Protein AF-A0A150PSI3-F1 (afdb_monomer)

Mean predicted aligned error: 11.6 Å

Foldseek 3Di:
DDDPDDDDDDDDDDPDDDPDLQQDLLRVLLLVLCCVVCVVCNLVVCVVSVNNDVVSVVVNVVVVVVVCVVDVVSVVVSVVSNVVNNVD

Organism: Sorangium cellulosum (NCBI:txid56)

Radius of gyration: 15.69 Å; Cα contacts (8 Å, |Δi|>4): 37; chains: 1; bounding box: 26×37×49 Å

Solvent-accessible surface area (backbone atoms only — not comparable to full-atom values): 5467 Å² total; per-residue (Å²): 142,84,84,86,78,78,84,89,82,84,87,79,85,76,90,73,87,70,98,63,103,64,79,49,67,66,54,51,21,46,50,57,26,50,38,74,76,40,62,89,53,36,63,64,53,28,44,75,72,73,33,60,44,70,66,53,40,51,54,51,51,51,54,48,50,55,50,33,71,74,30,64,68,59,36,51,53,36,50,55,47,26,52,56,57,65,7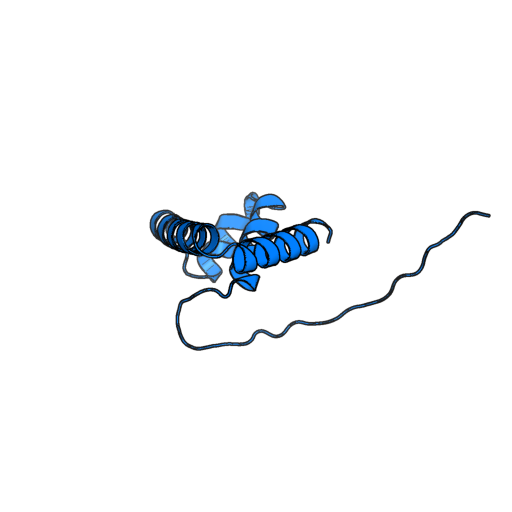6,102

Structure (mmCIF, N/CA/C/O backbone):
data_AF-A0A150PSI3-F1
#
_entry.id   AF-A0A150PSI3-F1
#
loop_
_atom_site.group_PDB
_atom_site.id
_atom_site.type_symbol
_atom_site.label_atom_id
_atom_site.label_alt_id
_atom_site.label_comp_id
_atom_site.label_asym_id
_atom_site.label_entity_id
_atom_site.label_seq_id
_atom_site.pdbx_PDB_ins_code
_atom_site.Cartn_x
_atom_site.Cartn_y
_atom_site.Cartn_z
_atom_site.occupancy
_atom_site.B_iso_or_equiv
_atom_site.auth_seq_id
_atom_site.auth_comp_id
_atom_site.auth_asym_id
_atom_site.auth_atom_id
_atom_site.pdbx_PDB_model_num
ATOM 1 N N . MET A 1 1 ? 7.730 -22.059 38.077 1.00 48.72 1 MET A N 1
ATOM 2 C CA . MET A 1 1 ? 8.337 -20.851 37.479 1.00 48.72 1 MET A CA 1
ATOM 3 C C . MET A 1 1 ? 8.435 -21.058 35.973 1.00 48.72 1 MET A C 1
ATOM 5 O O . MET A 1 1 ? 9.212 -21.921 35.583 1.00 48.72 1 MET A O 1
ATOM 9 N N . PRO A 1 2 ? 7.654 -20.347 35.141 1.00 56.28 2 PRO A N 1
ATOM 10 C CA . PRO A 1 2 ? 8.007 -20.230 33.729 1.00 56.28 2 PRO A CA 1
ATOM 11 C C . PRO A 1 2 ? 8.064 -18.770 33.235 1.00 56.28 2 PRO A C 1
ATOM 13 O O . PRO A 1 2 ? 7.062 -18.069 33.183 1.00 56.28 2 PRO A O 1
ATOM 16 N N . PHE A 1 3 ? 9.290 -18.366 32.895 1.00 49.09 3 PHE A N 1
ATOM 17 C CA . PHE A 1 3 ? 9.737 -17.487 31.801 1.00 49.09 3 PHE A CA 1
ATOM 18 C C . PHE A 1 3 ? 8.911 -16.232 31.441 1.00 49.09 3 PHE A C 1
ATOM 20 O O . PHE A 1 3 ? 8.203 -16.211 30.437 1.00 49.09 3 PHE A O 1
ATOM 27 N N . SER A 1 4 ? 9.143 -15.123 32.155 1.00 58.72 4 SER A N 1
ATOM 28 C CA . SER A 1 4 ? 8.974 -13.782 31.568 1.00 58.72 4 SER A CA 1
ATOM 29 C C . SER A 1 4 ? 10.146 -13.504 30.629 1.00 58.72 4 SER A C 1
ATOM 31 O O . SER A 1 4 ? 11.231 -13.119 31.064 1.00 58.72 4 SER A O 1
ATOM 33 N N . SER A 1 5 ? 9.938 -13.738 29.334 1.00 57.53 5 SER A N 1
ATOM 34 C CA . SER A 1 5 ? 10.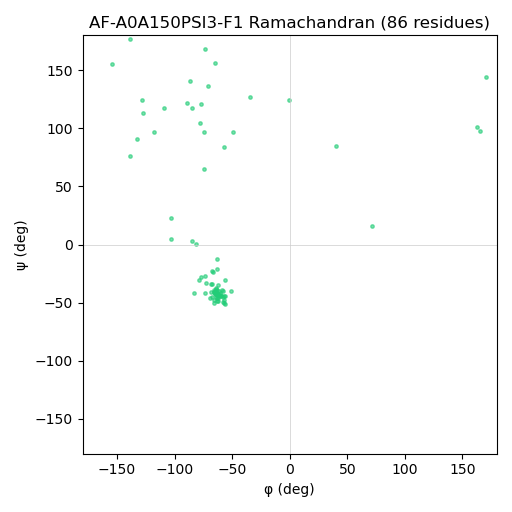908 -13.372 28.305 1.00 57.53 5 SER A CA 1
ATOM 35 C C . SER A 1 5 ? 10.819 -11.872 28.011 1.00 57.53 5 SER A C 1
ATOM 37 O O . SER A 1 5 ? 9.876 -11.398 27.388 1.00 57.53 5 SER A O 1
ATOM 39 N N . SER A 1 6 ? 11.816 -11.166 28.540 1.00 45.56 6 SER A N 1
ATOM 40 C CA . SER A 1 6 ? 12.399 -9.873 28.162 1.00 45.56 6 SER A CA 1
ATOM 41 C C . SER A 1 6 ? 11.822 -9.128 26.941 1.00 45.56 6 SER A C 1
ATOM 43 O O . SER A 1 6 ? 11.892 -9.611 25.812 1.00 45.56 6 SER A O 1
ATOM 45 N N . ALA A 1 7 ? 11.396 -7.880 27.166 1.00 61.62 7 ALA A N 1
ATOM 46 C CA . ALA A 1 7 ? 11.507 -6.792 26.189 1.00 61.62 7 ALA A CA 1
ATOM 47 C C . ALA A 1 7 ? 12.892 -6.140 26.362 1.00 61.62 7 ALA A C 1
ATOM 49 O O . ALA A 1 7 ? 13.324 -5.978 27.507 1.00 61.62 7 ALA A O 1
ATOM 50 N N . PRO A 1 8 ? 13.596 -5.739 25.285 1.00 56.72 8 PRO A N 1
ATOM 51 C CA . PRO A 1 8 ? 13.427 -4.351 24.825 1.00 56.72 8 PRO A CA 1
ATOM 52 C C . PRO A 1 8 ? 13.717 -4.111 23.323 1.00 56.72 8 PRO A C 1
ATOM 54 O O . PRO A 1 8 ? 14.505 -4.830 22.722 1.00 56.72 8 PRO A O 1
ATOM 57 N N . ALA A 1 9 ? 13.121 -3.058 22.740 1.00 36.88 9 ALA A N 1
ATOM 58 C CA . ALA A 1 9 ? 13.775 -2.085 21.836 1.00 36.88 9 ALA A CA 1
ATOM 59 C C . ALA A 1 9 ? 12.741 -1.226 21.070 1.00 36.88 9 ALA A C 1
ATOM 61 O O . ALA A 1 9 ? 12.225 -1.604 20.021 1.00 36.88 9 ALA A O 1
ATOM 62 N N . ALA A 1 10 ? 12.484 -0.019 21.578 1.00 60.50 10 ALA A N 1
ATOM 63 C CA . ALA A 1 10 ? 12.313 1.166 20.724 1.00 60.50 10 ALA A CA 1
ATOM 64 C C . ALA A 1 10 ? 13.712 1.576 20.183 1.00 60.50 10 ALA A C 1
ATOM 66 O O . ALA A 1 10 ? 14.686 1.081 20.758 1.00 60.50 10 ALA A O 1
ATOM 67 N N . PRO A 1 11 ? 13.902 2.475 19.186 1.00 54.88 11 PRO A N 1
ATOM 68 C CA . PRO A 1 11 ? 12.975 3.472 18.625 1.00 54.88 11 PRO A CA 1
ATOM 69 C C . PRO A 1 11 ? 13.035 3.598 17.076 1.00 54.88 11 PRO A C 1
ATOM 71 O O . PRO A 1 11 ? 13.847 2.948 16.432 1.00 54.88 11 PRO A O 1
ATOM 74 N N . ALA A 1 12 ? 12.179 4.442 16.480 1.00 36.84 12 ALA A N 1
ATOM 75 C CA . ALA A 1 12 ? 12.545 5.431 15.443 1.00 36.84 12 ALA A CA 1
ATOM 76 C C . ALA A 1 12 ? 11.300 5.918 14.678 1.00 36.84 12 ALA A C 1
ATOM 78 O O . ALA A 1 12 ? 10.833 5.281 13.738 1.00 36.84 12 ALA A O 1
ATOM 79 N N . ALA A 1 13 ? 10.813 7.107 15.035 1.00 58.78 13 ALA A N 1
ATOM 80 C CA . ALA A 1 13 ? 10.477 8.054 13.980 1.00 58.78 13 ALA A CA 1
ATOM 81 C C . ALA A 1 13 ? 11.813 8.528 13.380 1.00 58.78 13 ALA A C 1
ATOM 83 O O . ALA A 1 13 ? 12.757 8.802 14.126 1.00 58.78 13 ALA A O 1
ATOM 84 N N . PRO A 1 14 ? 11.903 8.616 12.051 1.00 43.62 14 PRO A N 1
ATOM 85 C CA . PRO A 1 14 ? 12.002 9.949 11.499 1.00 43.62 14 PRO A CA 1
ATOM 86 C C . PRO A 1 14 ? 10.958 10.130 10.405 1.00 43.62 14 PRO A C 1
ATOM 88 O O . PRO A 1 14 ? 10.918 9.409 9.409 1.00 43.62 14 PRO A O 1
ATOM 91 N N . SER A 1 15 ? 10.148 11.167 10.580 1.00 43.19 15 SER A N 1
ATOM 92 C CA . SER A 1 15 ? 9.585 11.923 9.474 1.00 43.19 15 SER A CA 1
ATOM 93 C C . SER A 1 15 ? 10.755 12.440 8.632 1.00 43.19 15 SER A C 1
ATOM 95 O O . SER A 1 15 ? 11.245 13.544 8.847 1.00 43.19 15 SER A O 1
ATOM 97 N N . SER A 1 16 ? 11.279 11.622 7.723 1.00 40.28 16 SER A N 1
ATOM 98 C CA . SER A 1 16 ? 12.118 12.112 6.638 1.00 40.28 16 SER A CA 1
ATOM 99 C C . SER A 1 16 ? 11.190 12.728 5.597 1.00 40.28 16 SER A C 1
ATOM 101 O O . SER A 1 16 ? 10.342 12.010 5.066 1.00 40.28 16 SER A O 1
ATOM 103 N N . PRO A 1 17 ? 11.325 14.019 5.262 1.00 61.84 17 PRO A N 1
ATOM 104 C CA . PRO A 1 17 ? 10.799 14.521 4.010 1.00 61.84 17 PRO A CA 1
ATOM 105 C C . PRO A 1 17 ? 11.838 14.264 2.910 1.00 61.84 17 PRO A C 1
ATOM 107 O O . PRO A 1 17 ? 12.930 14.832 2.962 1.00 61.84 17 PRO A O 1
ATOM 110 N N . PRO A 1 18 ? 11.530 13.454 1.887 1.00 41.50 18 PRO A N 1
ATOM 111 C CA . PRO A 1 18 ? 12.157 13.643 0.595 1.00 41.50 18 PRO A CA 1
ATOM 112 C C . PRO A 1 18 ? 11.122 14.175 -0.393 1.00 41.50 18 PRO A C 1
ATOM 114 O O . PRO A 1 18 ? 10.117 13.538 -0.703 1.00 41.50 18 PRO A O 1
ATOM 117 N N . SER A 1 19 ? 11.395 15.383 -0.879 1.00 46.31 19 SER A N 1
ATOM 118 C CA . SER A 1 19 ? 10.777 15.989 -2.052 1.00 46.31 19 SER A CA 1
ATOM 119 C C . SER A 1 19 ? 10.785 15.028 -3.240 1.00 46.31 19 SER A C 1
ATOM 121 O O . SER A 1 19 ? 11.800 14.913 -3.909 1.00 46.31 19 SER A O 1
ATOM 123 N N . VAL A 1 20 ? 9.678 14.324 -3.464 1.00 42.34 20 VAL A N 1
ATOM 124 C CA . VAL A 1 20 ? 8.878 14.171 -4.700 1.00 42.34 20 VAL A CA 1
ATOM 125 C C . VAL A 1 20 ? 7.848 13.056 -4.435 1.00 42.34 20 VAL A C 1
ATOM 127 O O . VAL A 1 20 ? 8.161 12.118 -3.708 1.00 42.34 20 VAL A O 1
ATOM 130 N N . PRO A 1 21 ? 6.614 13.137 -4.964 1.00 48.25 21 PRO A N 1
ATOM 131 C CA . PRO A 1 21 ? 5.444 12.367 -4.515 1.00 48.25 21 PRO A CA 1
ATOM 132 C C . PRO A 1 21 ? 5.485 10.888 -4.950 1.00 48.25 21 PRO A C 1
ATOM 134 O O . PRO A 1 21 ? 4.671 10.424 -5.743 1.00 48.25 21 PRO A O 1
ATOM 137 N N . ALA A 1 22 ? 6.452 10.131 -4.442 1.00 53.31 22 ALA A N 1
ATOM 138 C CA . ALA A 1 22 ? 6.602 8.702 -4.651 1.00 53.31 22 AL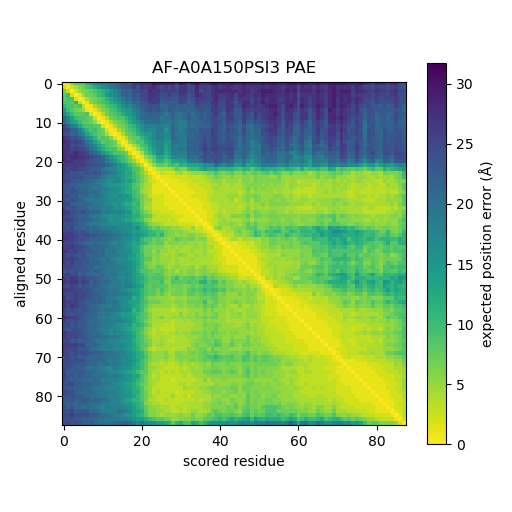A A CA 1
ATOM 139 C C . ALA A 1 22 ? 6.860 8.056 -3.288 1.00 53.31 22 ALA A C 1
ATOM 141 O O . ALA A 1 22 ? 8.001 7.970 -2.846 1.00 53.31 22 ALA A O 1
ATOM 142 N N . LEU A 1 23 ? 5.777 7.647 -2.617 1.00 66.06 23 LEU A N 1
ATOM 143 C CA . LEU A 1 23 ? 5.796 6.845 -1.387 1.00 66.06 23 LEU A CA 1
ATOM 144 C C . LEU A 1 23 ? 6.956 5.848 -1.401 1.00 66.06 23 LEU A C 1
ATOM 146 O O . LEU A 1 23 ? 7.068 5.070 -2.338 1.00 66.06 23 LEU A O 1
ATOM 150 N N . SER A 1 24 ? 7.804 5.827 -0.380 1.00 73.81 24 SER A N 1
ATOM 151 C CA . SER A 1 24 ? 8.856 4.807 -0.288 1.00 73.81 24 SER A CA 1
ATOM 152 C C . SER A 1 24 ? 8.250 3.407 -0.111 1.00 73.81 24 SER A C 1
ATOM 154 O O . SER A 1 24 ? 7.152 3.268 0.426 1.00 73.81 24 SER A O 1
ATOM 156 N N . LEU A 1 25 ? 8.986 2.350 -0.482 1.00 77.06 25 LEU A N 1
ATOM 157 C CA . LEU A 1 25 ? 8.559 0.950 -0.290 1.00 77.06 25 LEU A CA 1
ATOM 158 C C . LEU A 1 25 ? 8.115 0.676 1.161 1.00 77.06 25 LEU A C 1
ATOM 160 O O . LEU A 1 25 ? 7.116 0.001 1.386 1.00 77.06 25 LEU A O 1
ATOM 164 N N . GLU A 1 26 ? 8.832 1.242 2.137 1.00 78.69 26 GLU A N 1
ATOM 165 C CA . GLU A 1 26 ? 8.488 1.168 3.563 1.00 78.69 26 GLU A CA 1
ATOM 166 C C . GLU A 1 26 ? 7.175 1.867 3.908 1.00 78.69 26 GLU A C 1
ATOM 168 O O . GLU A 1 26 ? 6.377 1.317 4.665 1.00 78.69 26 GLU A O 1
ATOM 173 N N . GLN A 1 27 ? 6.913 3.042 3.332 1.00 77.12 27 GLN A N 1
AT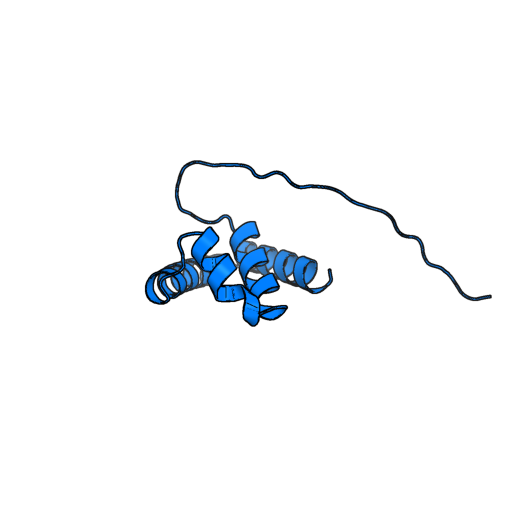OM 174 C CA . GLN A 1 27 ? 5.662 3.769 3.557 1.00 77.12 27 GLN A CA 1
ATOM 175 C C . GLN A 1 27 ? 4.483 3.031 2.926 1.00 77.12 27 GLN A C 1
ATOM 177 O O . GLN A 1 27 ? 3.443 2.903 3.560 1.00 77.12 27 GLN A O 1
ATOM 182 N N . TYR A 1 28 ? 4.656 2.479 1.722 1.00 80.19 28 TYR A N 1
ATOM 183 C CA . TYR A 1 28 ? 3.637 1.648 1.082 1.00 80.19 28 TYR A CA 1
ATOM 184 C C . TYR A 1 28 ? 3.369 0.355 1.876 1.00 80.19 28 TYR A C 1
ATOM 186 O O . TYR A 1 28 ? 2.213 0.003 2.099 1.00 80.19 28 TYR A O 1
ATOM 194 N N . ALA A 1 29 ? 4.410 -0.320 2.380 1.00 82.88 29 ALA A N 1
ATOM 195 C CA . ALA A 1 29 ? 4.255 -1.503 3.234 1.00 82.88 29 ALA A CA 1
ATOM 196 C C . ALA A 1 29 ? 3.527 -1.182 4.551 1.00 82.88 29 ALA A C 1
ATOM 198 O O . ALA A 1 29 ? 2.617 -1.913 4.946 1.00 82.88 29 ALA A O 1
ATOM 199 N N . SER A 1 30 ? 3.905 -0.075 5.198 1.00 77.06 30 SER A N 1
ATOM 200 C CA . SER A 1 30 ? 3.284 0.406 6.437 1.00 77.06 30 SER A CA 1
ATOM 201 C C . SER A 1 30 ? 1.816 0.749 6.206 1.00 77.06 30 SER A C 1
ATOM 203 O O . SER A 1 30 ? 0.959 0.273 6.939 1.00 77.06 30 SER A O 1
ATOM 205 N N . LEU A 1 31 ? 1.518 1.474 5.124 1.00 78.31 31 LEU A N 1
ATOM 206 C CA . LEU A 1 31 ? 0.160 1.814 4.713 1.00 78.31 31 LEU A 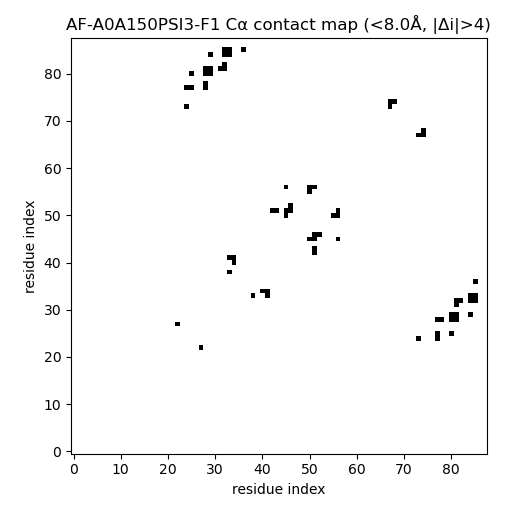CA 1
ATOM 207 C 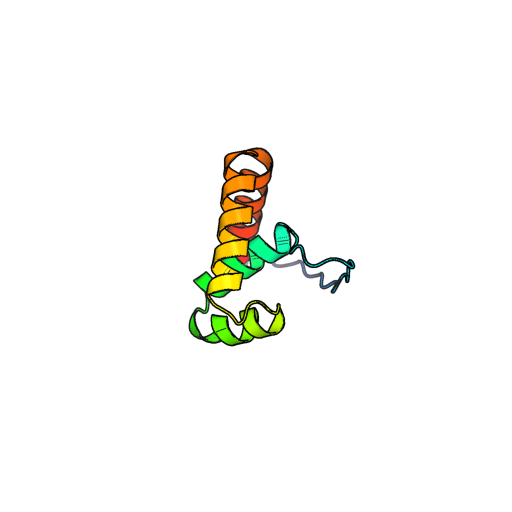C . LEU A 1 31 ? -0.689 0.552 4.517 1.00 78.31 31 LEU A C 1
ATOM 209 O O . LEU A 1 31 ? -1.759 0.440 5.105 1.00 78.31 31 LEU A O 1
ATOM 213 N N . CYS A 1 32 ? -0.205 -0.444 3.766 1.00 80.69 32 CYS A N 1
ATOM 214 C CA . CYS A 1 32 ? -0.908 -1.721 3.602 1.00 80.69 32 CYS A CA 1
ATOM 215 C C . CYS A 1 32 ? -1.161 -2.441 4.936 1.00 80.69 32 CYS A C 1
ATOM 217 O O . CYS A 1 32 ? -2.227 -3.034 5.114 1.00 80.69 32 CYS A O 1
ATOM 219 N N . ALA A 1 33 ? -0.195 -2.424 5.856 1.00 82.19 33 ALA A N 1
ATOM 220 C CA . ALA A 1 33 ? -0.327 -3.071 7.158 1.00 82.19 33 ALA A CA 1
ATOM 221 C C . ALA A 1 33 ? -1.344 -2.350 8.057 1.00 82.19 33 ALA A C 1
ATOM 223 O O . ALA A 1 33 ? -2.232 -3.002 8.605 1.00 82.19 33 ALA A O 1
ATOM 224 N N . GLU A 1 34 ? -1.279 -1.019 8.144 1.00 79.75 34 GLU A N 1
ATOM 225 C CA . GLU A 1 34 ? -2.215 -0.211 8.934 1.00 79.75 34 GLU A CA 1
ATOM 226 C C . GLU A 1 34 ? -3.650 -0.330 8.416 1.00 79.75 34 GLU A C 1
ATOM 228 O O . GLU A 1 34 ? -4.582 -0.478 9.203 1.00 79.75 34 GLU A O 1
ATOM 233 N N . LEU A 1 35 ? -3.838 -0.370 7.095 1.00 78.62 35 LEU A N 1
ATOM 234 C CA . LEU A 1 35 ? -5.148 -0.604 6.483 1.00 78.62 35 LEU A CA 1
ATOM 235 C C . LEU A 1 35 ? -5.717 -1.983 6.802 1.00 78.62 35 LEU A C 1
ATOM 237 O O . LEU A 1 35 ? -6.927 -2.129 6.963 1.00 78.62 35 LEU A O 1
ATOM 241 N N . ALA A 1 36 ? -4.856 -2.999 6.862 1.00 77.81 36 ALA A N 1
ATOM 242 C CA . ALA A 1 36 ? -5.267 -4.356 7.192 1.00 77.81 36 ALA A CA 1
ATOM 243 C C . ALA A 1 36 ? -5.599 -4.520 8.684 1.00 77.81 36 ALA A C 1
ATOM 245 O O . ALA A 1 36 ? -6.391 -5.398 9.025 1.00 77.81 36 ALA A O 1
ATOM 246 N N . ALA A 1 37 ? -4.998 -3.703 9.555 1.00 77.88 37 ALA A N 1
ATOM 247 C CA . ALA A 1 37 ? -5.277 -3.679 10.988 1.00 77.88 37 ALA A CA 1
ATOM 248 C C . ALA A 1 37 ? -6.510 -2.822 11.332 1.00 77.88 37 ALA A C 1
ATOM 250 O O . ALA A 1 37 ? -7.341 -3.238 12.135 1.00 77.88 37 ALA A O 1
ATOM 251 N N . SER A 1 38 ? -6.650 -1.656 10.697 1.00 72.25 38 SER A N 1
ATOM 252 C CA . SER A 1 38 ? -7.674 -0.653 11.005 1.00 72.25 38 SER A CA 1
ATOM 253 C C . SER A 1 38 ? -8.262 -0.037 9.730 1.00 72.25 38 SER A C 1
ATOM 255 O O . SER A 1 38 ? -7.979 1.120 9.401 1.00 72.25 38 SER A O 1
ATOM 257 N N . PRO A 1 39 ? -9.153 -0.755 9.020 1.00 70.88 39 PRO A N 1
ATOM 258 C CA . PRO A 1 39 ? -9.801 -0.223 7.822 1.00 70.88 39 PRO A CA 1
ATOM 259 C C . PRO A 1 39 ? -10.691 0.998 8.114 1.00 70.88 39 PRO A C 1
ATOM 261 O O . PRO A 1 39 ? -10.930 1.801 7.220 1.00 70.88 39 PRO A O 1
ATOM 264 N N . GLY A 1 40 ? -11.138 1.186 9.363 1.00 76.06 40 GLY A N 1
ATOM 26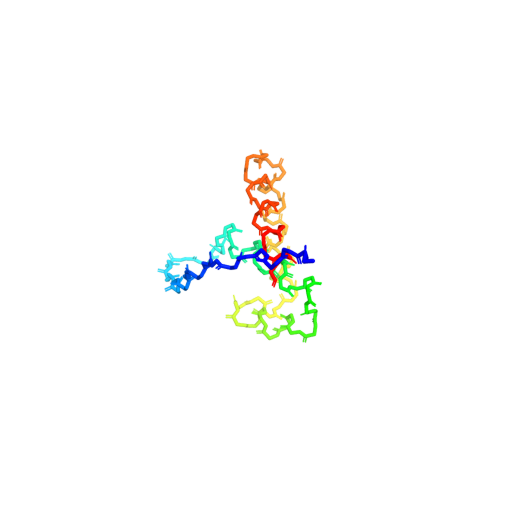5 C CA . GLY A 1 40 ? -11.938 2.348 9.772 1.00 76.06 40 GLY A CA 1
ATOM 266 C C . GLY A 1 40 ? -11.181 3.682 9.751 1.00 76.06 40 GLY A C 1
ATOM 267 O O . GLY A 1 40 ? -11.810 4.724 9.611 1.00 76.06 40 GLY A O 1
ATOM 268 N N . ASN A 1 41 ? -9.844 3.660 9.834 1.00 73.19 41 ASN A N 1
ATOM 269 C CA . ASN A 1 41 ? -9.008 4.867 9.785 1.00 73.19 41 ASN A CA 1
ATOM 270 C C . ASN A 1 41 ? -8.322 5.061 8.423 1.00 73.19 41 ASN A C 1
ATOM 272 O O . ASN A 1 41 ? -7.524 5.982 8.248 1.00 73.19 41 ASN A O 1
ATOM 276 N N . ALA A 1 42 ? -8.638 4.189 7.461 1.00 73.06 42 ALA A N 1
ATOM 277 C CA . ALA A 1 42 ? -8.054 4.166 6.130 1.00 73.06 42 ALA A CA 1
ATOM 278 C C . ALA A 1 42 ? -8.207 5.506 5.410 1.00 73.06 42 ALA A C 1
ATOM 280 O O . ALA A 1 42 ? -7.223 6.060 4.937 1.00 73.06 42 ALA A O 1
ATOM 281 N N . GLU A 1 43 ? -9.426 6.040 5.366 1.00 74.12 43 GLU A N 1
ATOM 282 C CA . GLU A 1 43 ? -9.750 7.285 4.660 1.00 74.12 43 GLU A CA 1
ATOM 283 C C . GLU A 1 43 ? -8.968 8.480 5.213 1.00 74.12 43 GLU A C 1
ATOM 285 O O . GLU A 1 43 ? -8.379 9.244 4.452 1.00 74.12 43 GLU A O 1
ATOM 290 N N . ALA A 1 44 ? -8.889 8.608 6.541 1.00 78.12 44 ALA A N 1
ATOM 291 C CA . ALA A 1 44 ? -8.128 9.672 7.190 1.00 78.12 44 ALA A CA 1
ATOM 292 C C . ALA A 1 44 ? -6.622 9.544 6.910 1.00 78.12 44 ALA A C 1
ATOM 294 O O . ALA A 1 44 ? -5.950 10.542 6.639 1.00 78.12 44 ALA A O 1
ATOM 295 N N . LEU A 1 45 ? -6.100 8.313 6.927 1.00 75.75 45 LEU A N 1
ATOM 296 C CA . LEU A 1 45 ? -4.704 8.031 6.616 1.00 75.75 45 LEU A CA 1
ATOM 297 C C . LEU A 1 45 ? -4.401 8.360 5.147 1.00 75.75 45 LEU A C 1
ATOM 299 O O . LEU A 1 45 ? -3.455 9.086 4.860 1.00 75.75 45 LEU A O 1
ATOM 303 N N . PHE A 1 46 ? -5.239 7.920 4.209 1.00 75.25 46 PHE A N 1
ATOM 304 C CA . PHE A 1 46 ? -5.095 8.245 2.792 1.00 75.25 46 PHE A CA 1
ATOM 305 C C . PHE A 1 46 ? -5.191 9.738 2.513 1.00 75.25 46 PHE A C 1
ATOM 307 O O . PHE A 1 46 ? -4.364 10.261 1.768 1.00 75.25 46 PHE A O 1
ATOM 314 N N . ALA A 1 47 ? -6.142 10.437 3.132 1.00 77.31 47 ALA A N 1
ATOM 315 C CA . ALA A 1 47 ? -6.258 11.885 3.025 1.00 77.31 47 ALA A CA 1
ATOM 316 C C . ALA A 1 47 ? -4.976 12.590 3.504 1.00 77.31 47 ALA A C 1
ATOM 318 O O . ALA A 1 47 ? -4.514 13.520 2.846 1.00 77.31 47 ALA A O 1
ATOM 319 N N . HIS A 1 48 ? -4.346 12.097 4.578 1.00 73.88 48 HIS A N 1
ATOM 320 C CA . HIS A 1 48 ? -3.068 12.615 5.075 1.00 73.88 48 HIS A CA 1
ATOM 321 C C . HIS A 1 48 ? -1.920 12.451 4.065 1.00 73.88 48 HIS A C 1
ATOM 323 O O . HIS A 1 48 ? -1.067 13.327 3.944 1.00 73.88 48 HIS A O 1
ATOM 329 N N . TYR A 1 49 ? -1.927 11.360 3.294 1.00 68.81 49 TYR A N 1
ATOM 330 C CA . TYR A 1 49 ? -0.964 11.106 2.216 1.00 68.81 49 TYR A CA 1
ATOM 331 C C . TYR A 1 49 ? -1.343 11.755 0.870 1.00 68.81 49 TYR A C 1
ATOM 333 O O . TYR A 1 49 ? -0.642 11.547 -0.120 1.00 68.81 49 TYR A O 1
ATOM 341 N N . GLY A 1 50 ? -2.442 12.516 0.793 1.00 70.31 50 GLY A N 1
ATOM 342 C CA . GLY A 1 50 ? -2.944 13.079 -0.469 1.00 70.31 50 GLY A CA 1
ATOM 343 C C . GLY A 1 50 ? -3.555 12.037 -1.417 1.00 70.31 50 GLY A C 1
ATOM 344 O O . GLY A 1 50 ? -3.760 12.310 -2.596 1.00 70.31 50 GLY A O 1
ATOM 345 N N . LEU A 1 51 ? -3.858 10.843 -0.901 1.00 72.06 51 LEU A N 1
ATOM 346 C CA . LEU A 1 51 ? -4.485 9.713 -1.593 1.00 72.06 51 LEU A CA 1
ATOM 347 C C . LEU A 1 51 ? -5.969 9.556 -1.237 1.00 72.06 51 LEU A C 1
ATOM 349 O O . LEU A 1 51 ? -6.514 8.463 -1.365 1.00 72.06 51 LEU A O 1
ATOM 353 N N . GLY A 1 52 ? -6.626 10.628 -0.785 1.00 67.56 52 GLY A N 1
ATOM 354 C CA . GLY A 1 52 ? -8.051 10.607 -0.429 1.00 67.56 52 GLY A CA 1
ATOM 355 C C . GLY A 1 52 ? -8.983 10.296 -1.607 1.00 67.56 52 GLY A C 1
ATOM 356 O O . GLY A 1 52 ? -10.155 10.014 -1.402 1.00 67.56 52 GLY A O 1
ATOM 357 N N . GLU A 1 53 ? -8.469 10.324 -2.839 1.00 76.56 53 GLU A N 1
ATOM 358 C CA . GLU A 1 53 ? -9.201 9.894 -4.026 1.00 76.56 53 GLU A CA 1
ATOM 359 C C . GLU A 1 53 ? -8.980 8.384 -4.264 1.00 76.56 53 GLU A C 1
ATOM 361 O O . GLU A 1 53 ? -7.832 7.953 -4.460 1.00 76.56 53 GLU A O 1
ATOM 366 N N . PRO A 1 54 ? -10.041 7.555 -4.305 1.00 69.44 54 PRO A N 1
ATOM 367 C CA . PRO A 1 54 ? -9.916 6.123 -4.576 1.00 69.44 54 PRO A CA 1
ATOM 368 C C . PRO A 1 54 ? -9.208 5.831 -5.908 1.00 69.44 54 PRO A C 1
ATOM 370 O O . PRO A 1 54 ? -8.486 4.833 -6.008 1.00 69.44 54 PRO A O 1
ATOM 373 N N . GLY A 1 55 ? -9.337 6.710 -6.911 1.00 74.38 55 GLY A N 1
ATOM 374 C CA . GLY A 1 55 ? -8.604 6.597 -8.173 1.00 74.38 55 GLY A CA 1
ATOM 375 C C . GLY A 1 55 ? -7.089 6.757 -8.004 1.00 74.38 55 GLY A C 1
ATOM 376 O O . GLY A 1 55 ? -6.315 5.968 -8.552 1.00 74.38 55 GLY A O 1
ATOM 377 N N . ALA A 1 56 ? -6.654 7.722 -7.188 1.00 74.62 56 ALA A N 1
ATOM 378 C CA . ALA A 1 56 ? -5.240 7.955 -6.892 1.00 74.62 56 ALA A CA 1
ATOM 379 C C . ALA A 1 56 ? -4.629 6.783 -6.109 1.00 74.62 56 ALA A C 1
ATOM 381 O O . ALA A 1 56 ? -3.534 6.317 -6.436 1.00 74.62 56 ALA A O 1
ATOM 382 N N . ARG A 1 57 ? -5.371 6.237 -5.137 1.00 72.81 57 ARG A N 1
ATOM 383 C CA . ARG A 1 57 ? -4.974 5.029 -4.400 1.00 72.81 57 ARG A CA 1
ATOM 384 C C . ARG A 1 57 ? -4.755 3.843 -5.338 1.00 72.81 57 ARG A C 1
ATOM 386 O O . ARG A 1 57 ? -3.721 3.184 -5.248 1.00 72.81 57 ARG A O 1
ATOM 393 N N . LEU A 1 58 ? -5.702 3.574 -6.240 1.00 77.50 58 LEU A N 1
ATOM 394 C CA . LEU A 1 58 ? -5.595 2.465 -7.193 1.00 77.50 58 LEU A CA 1
ATOM 395 C C . LEU A 1 58 ? -4.428 2.653 -8.169 1.00 77.50 58 LEU A C 1
ATOM 397 O O . LEU A 1 58 ? -3.745 1.682 -8.487 1.00 77.50 58 LEU A O 1
ATOM 401 N N . ALA A 1 59 ? -4.166 3.880 -8.624 1.00 81.25 59 ALA A N 1
ATOM 402 C CA . ALA A 1 59 ? -3.039 4.172 -9.509 1.00 81.25 59 ALA A CA 1
ATOM 403 C C . ALA A 1 59 ? -1.684 3.906 -8.830 1.00 81.25 59 ALA A C 1
ATOM 405 O O . ALA A 1 59 ? -0.793 3.295 -9.430 1.00 81.25 59 ALA A O 1
ATOM 406 N N . VAL A 1 60 ? -1.547 4.313 -7.564 1.00 78.62 60 VAL A N 1
ATOM 407 C CA . VAL A 1 60 ? -0.354 4.053 -6.747 1.00 78.62 60 VAL A CA 1
ATOM 408 C C . VAL A 1 60 ? -0.191 2.561 -6.484 1.00 78.62 60 VAL A C 1
ATOM 410 O O . VAL A 1 60 ? 0.878 2.015 -6.753 1.00 78.62 60 VAL A O 1
ATOM 413 N N . ASP A 1 61 ? -1.248 1.888 -6.026 1.00 79.25 61 ASP A N 1
ATOM 414 C CA . ASP A 1 61 ? -1.222 0.452 -5.736 1.00 79.25 61 ASP A CA 1
ATOM 415 C C . ASP A 1 61 ? -0.823 -0.357 -6.969 1.00 79.25 61 ASP A C 1
ATOM 417 O O . ASP A 1 61 ? 0.068 -1.200 -6.916 1.00 79.25 61 ASP A O 1
ATOM 421 N N . ARG A 1 62 ? -1.407 -0.026 -8.124 1.00 83.38 62 ARG A N 1
ATOM 422 C CA . ARG A 1 62 ? -1.125 -0.698 -9.390 1.00 83.38 62 ARG A CA 1
ATOM 423 C C . ARG A 1 62 ? 0.310 -0.461 -9.866 1.00 83.38 62 ARG A C 1
ATOM 425 O O . ARG A 1 62 ? 0.937 -1.399 -10.353 1.00 83.38 62 ARG A O 1
ATOM 432 N N . SER A 1 63 ? 0.839 0.750 -9.686 1.00 83.56 63 SER A N 1
ATOM 433 C CA . SER A 1 63 ? 2.236 1.076 -10.006 1.00 83.56 63 SER A CA 1
ATOM 434 C C . SER A 1 63 ? 3.215 0.308 -9.113 1.00 83.56 63 SER A C 1
ATOM 436 O O . SER A 1 63 ? 4.220 -0.215 -9.597 1.00 83.56 63 SER A O 1
ATOM 438 N N . TRP A 1 64 ? 2.901 0.179 -7.819 1.00 82.44 64 TRP A N 1
ATOM 439 C CA . TRP A 1 64 ? 3.686 -0.634 -6.892 1.00 82.44 64 TRP A CA 1
ATOM 440 C C . TRP A 1 64 ? 3.583 -2.118 -7.211 1.00 82.44 64 TRP A C 1
ATOM 442 O O . TRP A 1 64 ? 4.614 -2.773 -7.295 1.00 82.44 64 TRP A O 1
ATOM 452 N N . ARG A 1 65 ? 2.389 -2.648 -7.487 1.00 82.06 65 ARG A N 1
ATOM 453 C CA . ARG A 1 65 ? 2.197 -4.051 -7.884 1.00 82.06 65 ARG A CA 1
ATOM 454 C C . ARG A 1 65 ? 3.005 -4.420 -9.120 1.00 82.06 65 ARG A C 1
ATOM 456 O O . ARG A 1 65 ? 3.637 -5.468 -9.130 1.00 82.06 65 ARG A O 1
ATOM 463 N N . ASP A 1 66 ? 3.008 -3.565 -10.138 1.00 86.12 66 ASP A N 1
ATOM 464 C CA . ASP A 1 66 ? 3.779 -3.779 -11.366 1.00 86.12 66 ASP A CA 1
ATOM 465 C C . ASP A 1 66 ? 5.296 -3.745 -11.096 1.00 86.12 66 ASP A C 1
ATOM 467 O O . ASP A 1 66 ? 6.037 -4.610 -11.565 1.00 86.12 66 ASP A O 1
ATOM 471 N N . ARG A 1 67 ? 5.759 -2.818 -10.245 1.00 82.94 67 ARG A N 1
ATOM 472 C CA . ARG A 1 67 ? 7.158 -2.763 -9.792 1.00 82.94 67 ARG A CA 1
ATOM 473 C C . ARG A 1 67 ? 7.554 -3.999 -8.973 1.00 82.94 67 ARG A C 1
ATOM 475 O O . ARG A 1 67 ? 8.609 -4.566 -9.226 1.00 82.94 67 ARG A O 1
ATOM 482 N N . LEU A 1 68 ? 6.716 -4.434 -8.033 1.00 83.75 68 LEU A N 1
ATOM 483 C CA . LEU A 1 68 ? 6.940 -5.620 -7.198 1.00 83.75 68 LEU A CA 1
ATOM 484 C C . LEU A 1 68 ? 6.886 -6.921 -8.011 1.00 83.75 68 LEU A C 1
ATOM 486 O O . LEU A 1 68 ? 7.618 -7.860 -7.719 1.00 83.75 68 LEU A O 1
ATOM 490 N N . ALA A 1 69 ? 6.047 -6.978 -9.047 1.00 84.44 69 ALA A N 1
ATOM 491 C CA . ALA A 1 69 ? 5.989 -8.118 -9.956 1.00 84.44 69 ALA A CA 1
ATOM 492 C C . ALA A 1 69 ? 7.258 -8.234 -10.815 1.00 84.44 69 ALA A C 1
ATOM 494 O O . ALA A 1 69 ? 7.689 -9.343 -11.123 1.00 84.44 69 ALA A O 1
ATOM 495 N N . ARG A 1 70 ? 7.862 -7.100 -11.193 1.00 85.44 70 ARG A N 1
ATOM 496 C CA . ARG A 1 70 ? 9.131 -7.063 -11.938 1.00 85.44 70 ARG A CA 1
ATOM 497 C C . ARG A 1 70 ? 10.357 -7.284 -11.056 1.00 85.44 70 ARG A C 1
ATOM 499 O O . ARG A 1 70 ? 11.345 -7.823 -11.543 1.00 85.44 70 ARG A O 1
ATOM 506 N N . ASP A 1 71 ? 10.302 -6.870 -9.792 1.00 85.00 71 ASP A N 1
ATOM 507 C CA . ASP A 1 71 ? 11.420 -6.954 -8.854 1.00 85.00 71 ASP A CA 1
ATOM 508 C C . ASP A 1 71 ? 11.087 -7.867 -7.655 1.00 85.00 71 ASP A C 1
ATOM 510 O O . ASP A 1 71 ? 10.488 -7.428 -6.661 1.00 85.00 71 ASP A O 1
ATOM 514 N N . PRO A 1 72 ? 11.505 -9.146 -7.701 1.00 82.81 72 PRO A N 1
ATOM 515 C CA . PRO A 1 72 ? 11.258 -10.082 -6.612 1.00 82.81 72 PRO A CA 1
ATOM 516 C C . PRO A 1 72 ? 12.015 -9.724 -5.323 1.00 82.81 72 PRO A C 1
ATOM 518 O O . PRO A 1 72 ? 11.570 -10.112 -4.243 1.00 82.81 72 PRO A O 1
ATOM 521 N N . ALA A 1 73 ? 13.123 -8.973 -5.390 1.00 86.06 73 ALA A N 1
ATOM 522 C CA . ALA A 1 73 ? 13.847 -8.526 -4.200 1.00 86.06 73 ALA A CA 1
ATOM 523 C C . ALA A 1 73 ? 13.076 -7.411 -3.475 1.00 86.06 73 ALA A C 1
ATOM 525 O O . ALA A 1 73 ? 12.929 -7.453 -2.249 1.00 86.06 73 ALA A O 1
ATOM 526 N N . ALA A 1 74 ? 12.506 -6.464 -4.226 1.00 81.19 74 ALA A N 1
ATOM 527 C CA . ALA A 1 74 ? 11.602 -5.449 -3.695 1.00 81.19 74 ALA A CA 1
ATOM 528 C C . ALA A 1 74 ? 10.343 -6.085 -3.088 1.00 81.19 74 ALA A C 1
ATOM 530 O O . ALA A 1 74 ? 9.909 -5.680 -2.009 1.00 81.19 74 ALA A O 1
ATOM 531 N N . HIS A 1 75 ? 9.794 -7.120 -3.732 1.00 82.50 75 HIS A N 1
ATOM 532 C CA . HIS A 1 75 ? 8.644 -7.863 -3.212 1.00 82.50 75 HIS A CA 1
ATOM 533 C C . HIS A 1 75 ? 8.953 -8.563 -1.889 1.00 82.50 75 HIS A C 1
ATOM 535 O O . HIS A 1 75 ? 8.152 -8.491 -0.955 1.00 82.50 75 HIS A O 1
ATOM 541 N N . ARG A 1 76 ? 10.137 -9.173 -1.769 1.00 86.25 76 ARG A N 1
ATOM 542 C CA . ARG A 1 76 ? 10.576 -9.814 -0.525 1.00 86.25 76 ARG A CA 1
ATOM 543 C C . ARG A 1 76 ? 10.729 -8.805 0.611 1.00 86.25 76 ARG A C 1
ATOM 545 O O . ARG A 1 76 ? 10.180 -9.031 1.685 1.00 86.25 76 ARG A O 1
ATOM 552 N N . ARG A 1 77 ? 11.368 -7.657 0.348 1.00 85.06 77 ARG A N 1
ATOM 553 C CA . ARG A 1 77 ? 11.463 -6.561 1.328 1.00 85.06 77 ARG A CA 1
ATOM 554 C C . ARG A 1 77 ? 10.093 -6.039 1.746 1.00 85.06 77 ARG A C 1
ATOM 556 O O . ARG A 1 77 ? 9.865 -5.824 2.931 1.00 85.06 77 ARG A O 1
ATOM 563 N N . TRP A 1 78 ? 9.183 -5.831 0.794 1.00 85.06 78 TRP A N 1
ATOM 564 C CA . TRP A 1 78 ? 7.823 -5.378 1.092 1.00 85.06 78 TRP A CA 1
ATOM 565 C C . TRP A 1 78 ? 7.082 -6.367 1.995 1.00 85.06 78 TRP A C 1
ATOM 567 O O . TRP A 1 78 ? 6.471 -5.938 2.970 1.00 85.06 78 TRP A O 1
ATOM 577 N N . GLN A 1 79 ? 7.192 -7.675 1.733 1.00 84.25 79 GLN A N 1
ATOM 578 C CA . 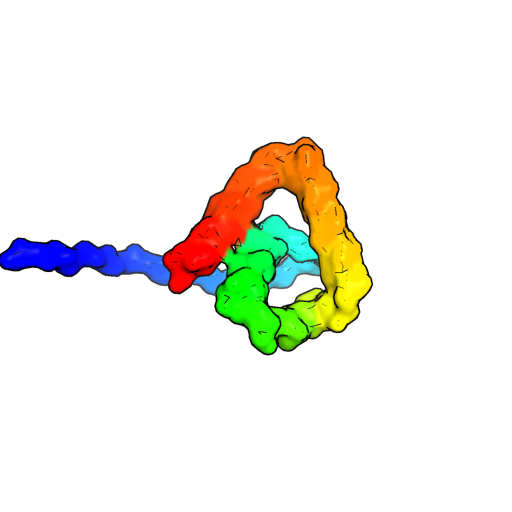GLN A 1 79 ? 6.610 -8.697 2.605 1.00 84.25 79 GLN A CA 1
ATOM 579 C C . GLN A 1 79 ? 7.221 -8.671 4.007 1.00 84.25 79 GLN A C 1
ATOM 581 O O . GLN A 1 79 ? 6.475 -8.656 4.979 1.00 84.25 79 GLN A O 1
ATOM 586 N N . GLU A 1 80 ? 8.549 -8.640 4.138 1.00 86.75 80 GLU A N 1
ATOM 587 C CA . GLU A 1 80 ? 9.219 -8.583 5.448 1.00 86.75 80 GLU A CA 1
ATOM 588 C C . GLU A 1 80 ? 8.752 -7.376 6.270 1.00 86.75 80 GLU A C 1
ATOM 590 O O . GLU A 1 80 ? 8.420 -7.507 7.449 1.00 86.75 80 GLU A O 1
ATOM 595 N N . LEU A 1 81 ? 8.663 -6.207 5.630 1.00 85.00 81 LEU A N 1
ATOM 596 C CA . LEU A 1 81 ? 8.144 -4.989 6.244 1.00 85.00 81 LEU A CA 1
ATOM 597 C C . LEU A 1 81 ? 6.677 -5.155 6.644 1.00 85.00 81 LEU A C 1
ATOM 599 O O . LEU A 1 81 ? 6.324 -4.877 7.788 1.00 85.00 81 LEU A O 1
ATOM 603 N N . TYR A 1 82 ? 5.835 -5.656 5.741 1.00 83.19 82 TYR A N 1
ATOM 604 C CA . TYR A 1 82 ? 4.418 -5.894 6.005 1.00 83.19 82 TYR A CA 1
ATOM 605 C C . TYR A 1 82 ? 4.206 -6.820 7.210 1.00 83.19 82 TYR A C 1
ATOM 607 O O . TYR A 1 82 ? 3.445 -6.487 8.119 1.00 83.19 82 TYR A O 1
ATOM 615 N N . TRP A 1 83 ? 4.924 -7.945 7.269 1.00 82.62 83 TRP A N 1
ATOM 616 C CA . TRP A 1 83 ? 4.875 -8.875 8.398 1.00 82.62 83 TRP A CA 1
ATOM 617 C C . TRP A 1 83 ? 5.348 -8.224 9.695 1.00 82.62 83 TRP A C 1
ATOM 619 O O . TRP A 1 83 ? 4.693 -8.381 10.722 1.00 82.62 83 TRP A O 1
ATOM 629 N N . ARG A 1 84 ? 6.435 -7.444 9.651 1.00 82.81 84 ARG A N 1
ATOM 630 C CA . ARG A 1 84 ? 6.944 -6.705 10.814 1.00 82.81 84 ARG A CA 1
ATOM 631 C C . ARG A 1 84 ? 5.922 -5.706 11.354 1.00 82.81 84 ARG A C 1
ATOM 633 O O . ARG A 1 84 ? 5.772 -5.598 12.564 1.00 82.81 84 ARG A O 1
ATOM 640 N N . HIS A 1 85 ? 5.229 -4.984 10.476 1.00 79.12 85 HIS A N 1
ATOM 641 C CA . HIS A 1 85 ? 4.200 -4.022 10.875 1.00 79.12 85 HIS A CA 1
ATOM 642 C C . HIS A 1 85 ? 2.925 -4.702 11.380 1.00 79.12 85 HIS A C 1
ATOM 644 O O . HIS A 1 85 ? 2.291 -4.176 12.284 1.00 79.12 85 HIS A O 1
ATOM 650 N N . ARG A 1 86 ? 2.566 -5.873 10.839 1.00 71.06 86 ARG A N 1
ATOM 651 C CA . ARG A 1 86 ? 1.396 -6.649 11.280 1.00 71.06 86 ARG A CA 1
ATOM 652 C C . ARG A 1 86 ? 1.628 -7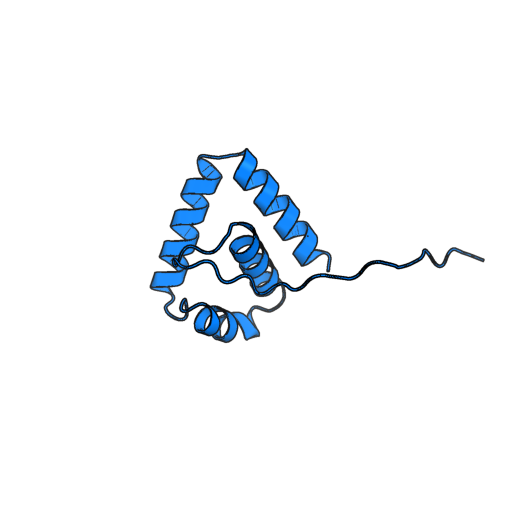.406 12.593 1.00 71.06 86 ARG A C 1
ATOM 654 O O . ARG A 1 86 ? 0.674 -7.696 13.302 1.00 71.06 86 ARG A O 1
ATOM 661 N N . ALA A 1 87 ? 2.873 -7.770 12.887 1.00 71.56 87 ALA A N 1
ATOM 662 C CA . ALA A 1 87 ? 3.258 -8.426 14.137 1.00 71.56 87 ALA A CA 1
ATOM 663 C C . ALA A 1 87 ? 3.453 -7.442 15.309 1.00 71.56 87 ALA A C 1
ATOM 665 O O . ALA A 1 87 ? 3.825 -7.875 16.399 1.00 71.56 87 ALA A O 1
ATOM 666 N N . ARG A 1 88 ? 3.251 -6.141 15.073 1.00 55.84 88 ARG A N 1
ATOM 667 C CA . ARG A 1 88 ? 3.373 -5.063 16.056 1.00 55.84 88 ARG A CA 1
ATOM 668 C C . ARG A 1 88 ? 2.008 -4.675 16.607 1.00 55.84 88 ARG A C 1
ATOM 670 O O . ARG A 1 88 ? 1.975 -4.322 17.804 1.00 55.84 88 ARG A O 1
#

pLDDT: mean 71.18, std 13.78, range [36.84, 86.75]

Sequence (88 aa):
MPFSSSAPAAPAAPSSPPSVPALSLEQYASLCAELAASPGNAEALFAHYGLGEPGARLAVDRSWRDRLARDPAAHRRWQELYWRHRAR

Secondary structure (DSSP, 8-state):
------------------SSS---HHHHHHHHHHHHH-GGGHHHHHHHTT--SHHHHHHHHHHHHHHHHH-HHHHHHHHHHHHHHHT-